Protein AF-B9XCU1-F1 (afdb_monomer_lite)

pLDDT: mean 82.71, std 20.73, range [35.28, 98.38]

Organism: Pedosphaera parvula (strain Ellin514) (NCBI:txid320771)

Radius of gyration: 16.77 Å; chains: 1; bounding box: 43×28×40 Å

Sequence (88 aa):
MVDTGAEFEYLVARVPAMNDTTPEIEQKVREMIMSRSGEERFIMGARMFSAAREMILASLPKDLSSDERKKLLFERVYGIPWSSLGIQ

Foldseek 3Di:
DPPPPVVVVVVVPPDPPPCPDDPVRVVVVVVVLVVDDPVVNVVVVVVVVVVVLVVQLVPDDPPDDPVRSVQSSVCVVPVDHPVVVVDD

Secondary structure (DSSP, 8-state):
---HHHHHHHHHHTS-----S-HHHHHHHHHHHHTS-HHHHHHHHHHHHHHHHHHHHHHS-TT--HHHHHHHHHHHHH-S-GGGG---

Structure (mmCIF, N/CA/C/O backbone):
data_AF-B9XCU1-F1
#
_entry.id   AF-B9XCU1-F1
#
loop_
_atom_site.group_PDB
_atom_site.id
_atom_site.type_symbol
_atom_site.label_atom_id
_atom_site.label_alt_id
_atom_site.label_comp_id
_atom_site.label_asym_id
_atom_site.label_entity_id
_atom_site.label_seq_id
_atom_site.pdbx_PDB_ins_code
_atom_site.Cartn_x
_atom_site.Cartn_y
_atom_site.Cartn_z
_atom_site.occupancy
_atom_site.B_iso_or_equiv
_atom_site.auth_seq_id
_atom_site.auth_comp_id
_atom_site.auth_asym_id
_atom_site.auth_atom_id
_atom_site.pdbx_PDB_model_num
ATOM 1 N N . MET A 1 1 ? 17.095 18.984 5.719 1.00 35.28 1 MET A N 1
ATOM 2 C CA . MET A 1 1 ? 15.932 18.298 6.316 1.00 35.28 1 MET A CA 1
ATOM 3 C C . MET A 1 1 ? 14.817 18.402 5.301 1.00 35.28 1 MET A C 1
ATOM 5 O O . MET A 1 1 ? 14.315 19.498 5.109 1.00 35.28 1 MET A O 1
ATOM 9 N N . VAL A 1 2 ? 14.560 17.330 4.551 1.00 40.31 2 VAL A N 1
ATOM 10 C CA . VAL A 1 2 ? 13.464 17.309 3.572 1.00 40.31 2 VAL A CA 1
ATOM 11 C C . VAL A 1 2 ? 12.172 17.221 4.374 1.00 40.31 2 VAL A C 1
ATOM 13 O O . VAL A 1 2 ? 12.047 16.338 5.221 1.00 40.31 2 VAL A O 1
ATOM 16 N N . ASP A 1 3 ? 11.281 18.186 4.174 1.00 40.28 3 ASP A N 1
ATOM 17 C CA . ASP A 1 3 ? 9.968 18.231 4.805 1.00 40.28 3 ASP A CA 1
ATOM 18 C C . ASP 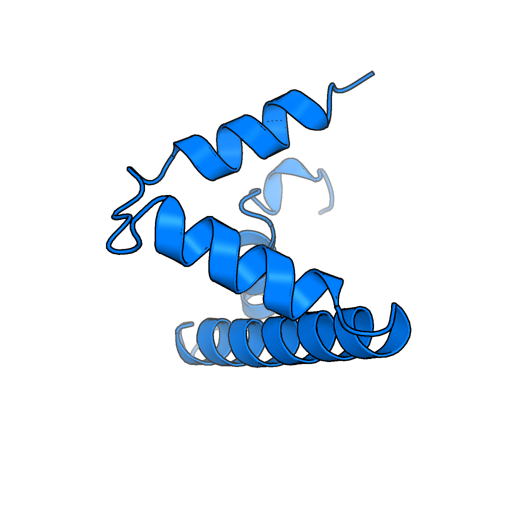A 1 3 ? 9.085 17.140 4.187 1.00 40.28 3 ASP A C 1
ATOM 20 O O . ASP A 1 3 ? 8.431 17.323 3.162 1.00 40.28 3 ASP A O 1
ATOM 24 N N . THR A 1 4 ? 9.133 15.956 4.793 1.00 47.66 4 THR A N 1
ATOM 25 C CA . THR A 1 4 ? 8.398 14.763 4.363 1.00 47.66 4 THR A CA 1
ATOM 26 C C . THR A 1 4 ? 6.877 14.944 4.439 1.00 47.66 4 THR A C 1
ATOM 28 O O . THR A 1 4 ? 6.154 14.134 3.863 1.00 47.66 4 THR A O 1
ATOM 31 N N . GLY A 1 5 ? 6.385 15.973 5.144 1.00 38.75 5 GLY A N 1
ATOM 32 C CA . GLY A 1 5 ? 4.961 16.296 5.234 1.00 38.75 5 GLY A CA 1
ATOM 33 C C . GLY A 1 5 ? 4.430 16.937 3.953 1.00 38.75 5 GLY A C 1
ATOM 34 O O . GLY A 1 5 ? 3.393 16.514 3.444 1.00 38.75 5 GLY A O 1
ATOM 35 N N . ALA A 1 6 ? 5.185 17.880 3.386 1.00 40.03 6 ALA A N 1
ATOM 36 C CA . ALA A 1 6 ? 4.800 18.602 2.174 1.00 40.03 6 ALA A CA 1
ATOM 37 C C . ALA A 1 6 ? 4.756 17.698 0.925 1.00 40.03 6 ALA A C 1
ATOM 39 O O . ALA A 1 6 ? 3.857 17.825 0.100 1.00 40.03 6 ALA A O 1
ATOM 40 N N . GLU A 1 7 ? 5.680 16.739 0.804 1.00 45.75 7 GLU A N 1
ATOM 41 C CA . GLU A 1 7 ? 5.711 15.765 -0.305 1.00 45.75 7 GLU A CA 1
ATOM 42 C C . GLU A 1 7 ? 4.527 14.781 -0.254 1.00 45.75 7 GLU A C 1
ATOM 44 O O . GLU A 1 7 ? 3.970 14.415 -1.289 1.00 45.75 7 GLU A O 1
ATOM 49 N N . PHE A 1 8 ? 4.095 14.381 0.950 1.00 41.75 8 PHE A N 1
ATOM 50 C CA . PHE A 1 8 ? 2.932 13.505 1.132 1.00 41.75 8 PHE A CA 1
ATOM 51 C C . PHE A 1 8 ? 1.625 14.225 0.775 1.00 41.75 8 PHE A C 1
ATOM 53 O O . PHE A 1 8 ? 0.753 13.652 0.122 1.00 41.75 8 PHE A O 1
ATOM 60 N N . GLU A 1 9 ? 1.515 15.499 1.156 1.00 36.69 9 GLU A N 1
ATOM 61 C CA . GLU A 1 9 ? 0.390 16.368 0.801 1.00 36.69 9 GLU A CA 1
ATOM 62 C C . GLU A 1 9 ? 0.355 16.652 -0.716 1.00 36.69 9 GLU A C 1
ATOM 64 O O . GLU A 1 9 ? -0.705 16.592 -1.345 1.00 36.69 9 GLU A O 1
ATOM 69 N N . TYR A 1 10 ? 1.524 16.840 -1.340 1.00 41.75 10 TYR A N 1
ATOM 70 C CA . TYR A 1 10 ? 1.685 17.041 -2.786 1.00 41.75 10 TYR A CA 1
ATOM 71 C C . TYR A 1 10 ? 1.266 15.816 -3.622 1.00 41.75 10 TYR A C 1
ATOM 73 O O . TYR A 1 10 ? 0.675 15.961 -4.696 1.00 41.75 10 TYR A O 1
ATOM 81 N N . LEU A 1 11 ? 1.520 14.603 -3.122 1.00 43.53 11 LEU A N 1
ATOM 82 C CA . LEU A 1 11 ? 1.153 13.342 -3.779 1.00 43.53 11 LEU A CA 1
ATOM 83 C C . LEU A 1 11 ? -0.363 13.096 -3.795 1.00 43.53 11 LEU A C 1
ATOM 85 O O . LEU A 1 11 ? -0.895 12.603 -4.792 1.00 43.53 11 LEU A O 1
ATOM 89 N N . VAL A 1 12 ? -1.066 13.488 -2.728 1.00 46.84 12 VAL A N 1
ATOM 90 C CA . VAL A 1 12 ? -2.534 13.397 -2.629 1.00 46.84 12 VAL A CA 1
ATOM 91 C C . VAL A 1 12 ? -3.221 14.437 -3.524 1.00 46.84 12 VAL A C 1
ATOM 93 O O . VAL A 1 12 ? -4.263 14.153 -4.111 1.00 46.84 12 VAL A O 1
ATOM 96 N N . ALA A 1 13 ? -2.620 15.616 -3.701 1.00 43.88 13 ALA A N 1
ATOM 97 C CA . ALA A 1 13 ? -3.217 16.738 -4.429 1.00 43.88 13 ALA A CA 1
ATOM 98 C C . ALA A 1 13 ? -3.257 16.589 -5.969 1.00 43.88 13 ALA A C 1
ATOM 100 O O . ALA A 1 13 ? -3.947 17.359 -6.639 1.00 43.88 13 ALA A O 1
ATOM 101 N N . ARG A 1 14 ? -2.521 15.637 -6.566 1.00 45.38 14 ARG A N 1
ATOM 102 C CA . ARG A 1 14 ? -2.323 15.567 -8.033 1.00 45.38 14 ARG A CA 1
ATOM 103 C C . ARG A 1 14 ? -3.388 14.782 -8.808 1.00 45.38 14 ARG A C 1
ATOM 105 O O . ARG A 1 14 ? -3.357 14.770 -10.038 1.00 45.38 14 ARG A O 1
ATOM 112 N N . VAL A 1 15 ? -4.342 14.165 -8.115 1.00 50.50 15 VAL A N 1
ATOM 113 C CA . VAL A 1 15 ? -5.580 13.641 -8.704 1.00 50.50 15 VAL A CA 1
ATOM 114 C C . VAL A 1 15 ? -6.703 14.494 -8.123 1.00 50.50 15 VAL A C 1
ATOM 116 O O . VAL A 1 15 ? -6.837 14.499 -6.901 1.00 50.50 15 VAL A O 1
ATOM 119 N N . PRO A 1 16 ? -7.497 15.237 -8.922 1.00 49.84 16 PRO A N 1
ATOM 120 C CA . PRO A 1 16 ? -8.697 15.858 -8.377 1.00 49.84 16 PRO A CA 1
ATOM 121 C C . PRO A 1 16 ? -9.510 14.734 -7.744 1.00 49.84 16 PRO A C 1
ATOM 123 O O . PRO A 1 16 ? -9.871 13.782 -8.437 1.00 49.84 16 PRO A O 1
ATOM 126 N N . ALA A 1 17 ? -9.687 14.789 -6.423 1.00 56.56 17 ALA A N 1
ATOM 127 C CA . ALA A 1 17 ? -10.374 13.749 -5.684 1.00 56.56 17 ALA A CA 1
ATOM 128 C C . ALA A 1 17 ? -11.773 13.611 -6.285 1.00 56.56 17 ALA A C 1
ATOM 130 O O . ALA A 1 17 ? -12.645 14.450 -6.059 1.00 56.56 17 ALA A O 1
ATOM 131 N N . MET A 1 18 ? -11.979 12.568 -7.086 1.00 52.50 18 MET A N 1
ATOM 132 C CA . MET A 1 18 ? -13.309 12.100 -7.431 1.00 52.50 18 MET A CA 1
ATOM 133 C C . MET A 1 18 ? -13.857 11.485 -6.149 1.00 52.50 18 MET A C 1
ATOM 135 O O . MET A 1 18 ? -13.745 10.285 -5.908 1.00 52.50 18 MET A O 1
ATOM 139 N N . ASN A 1 19 ? -14.296 12.355 -5.244 1.00 61.88 19 ASN A N 1
ATOM 140 C CA . ASN A 1 19 ? -14.750 11.959 -3.931 1.00 61.88 19 ASN A CA 1
ATOM 141 C C . ASN A 1 19 ? -16.246 11.670 -4.016 1.00 61.88 19 ASN A C 1
ATOM 143 O O . ASN A 1 19 ? -17.071 12.478 -3.599 1.00 61.88 19 ASN A O 1
ATOM 147 N N . ASP A 1 20 ? -16.591 10.500 -4.559 1.00 82.00 20 ASP A N 1
ATOM 148 C CA . ASP A 1 20 ? -17.965 9.969 -4.532 1.00 82.00 20 ASP A CA 1
ATOM 149 C C . ASP A 1 20 ? -18.436 9.647 -3.095 1.00 82.00 20 ASP A C 1
ATOM 151 O O . ASP A 1 20 ? -19.543 9.153 -2.881 1.00 82.00 20 ASP A O 1
ATOM 155 N N . THR A 1 21 ? -17.588 9.905 -2.093 1.00 82.44 21 THR A N 1
ATOM 156 C CA . THR A 1 21 ? -17.861 9.705 -0.672 1.00 82.44 21 THR A CA 1
ATOM 157 C C . THR A 1 21 ? -18.113 11.056 -0.011 1.00 82.44 21 THR A C 1
ATOM 159 O O . THR A 1 21 ? -17.263 11.942 -0.038 1.00 82.44 21 THR A O 1
ATOM 162 N N . THR A 1 22 ? -19.282 11.232 0.607 1.00 91.69 22 THR A N 1
ATOM 163 C CA . THR A 1 22 ? -19.565 12.461 1.360 1.00 91.69 22 THR A CA 1
ATOM 164 C C . THR A 1 22 ? -18.763 12.496 2.671 1.00 91.69 22 THR A C 1
ATOM 166 O O . THR A 1 22 ? -18.419 11.429 3.199 1.00 91.69 22 THR A O 1
ATOM 169 N N . PRO A 1 23 ? -18.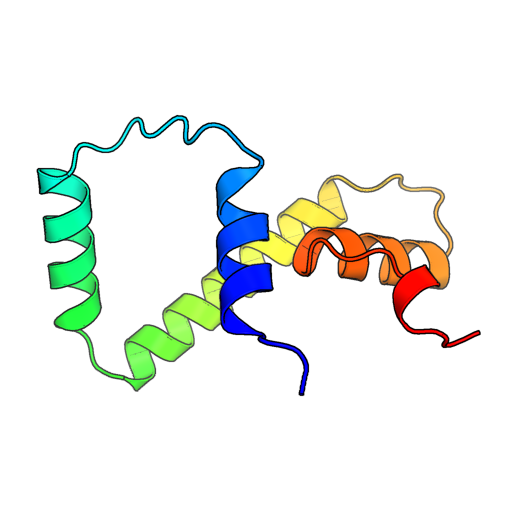496 13.684 3.250 1.00 89.69 23 PRO A N 1
ATOM 170 C CA . PRO A 1 23 ? -17.766 13.801 4.517 1.00 89.69 23 PRO A CA 1
ATOM 171 C C . PRO A 1 23 ? -18.381 12.984 5.663 1.00 89.69 23 PRO A C 1
ATOM 173 O O . PRO A 1 23 ? -17.667 12.431 6.498 1.00 89.69 23 PRO A O 1
ATOM 176 N N . GLU A 1 24 ? -19.709 12.851 5.691 1.00 93.88 24 GLU A N 1
ATOM 177 C CA . GLU A 1 24 ? -20.420 12.059 6.699 1.00 93.88 24 GLU A CA 1
ATOM 178 C C . GLU A 1 24 ? -20.100 10.563 6.575 1.00 93.88 24 GLU A C 1
ATOM 180 O O . GLU A 1 24 ? -19.939 9.868 7.583 1.00 93.88 24 GLU A O 1
ATOM 185 N N . ILE A 1 25 ? -19.989 10.051 5.345 1.00 93.56 25 ILE A N 1
ATOM 186 C CA . ILE A 1 25 ? -19.635 8.650 5.096 1.00 93.56 25 ILE A CA 1
ATOM 187 C C . ILE A 1 25 ? -18.156 8.406 5.396 1.00 93.56 25 ILE A C 1
ATOM 189 O O . ILE A 1 25 ? -17.833 7.392 6.017 1.00 93.56 25 ILE A O 1
ATOM 193 N N . GLU A 1 26 ? -17.271 9.335 5.033 1.00 91.12 26 GLU A N 1
ATOM 194 C CA . GLU A 1 26 ? -15.848 9.263 5.383 1.00 91.12 26 GLU A CA 1
ATOM 195 C C . GLU A 1 26 ? -15.657 9.182 6.906 1.00 91.12 26 GLU A C 1
ATOM 197 O O . GLU A 1 26 ? -14.967 8.287 7.406 1.00 91.12 26 GLU A O 1
ATOM 202 N N . GLN A 1 27 ? -16.346 10.049 7.653 1.00 93.31 27 GLN A N 1
ATOM 203 C CA . GLN A 1 27 ? -16.313 10.056 9.113 1.00 93.31 27 GLN A CA 1
ATOM 204 C C . GLN A 1 27 ? -16.825 8.733 9.699 1.00 93.31 27 GLN A C 1
ATOM 206 O O . GLN A 1 27 ? -16.177 8.151 10.572 1.00 93.31 27 GLN A O 1
ATOM 211 N N . LYS A 1 28 ? -17.931 8.194 9.171 1.00 96.25 28 LYS A N 1
ATOM 212 C CA . LYS A 1 28 ? -18.469 6.899 9.610 1.0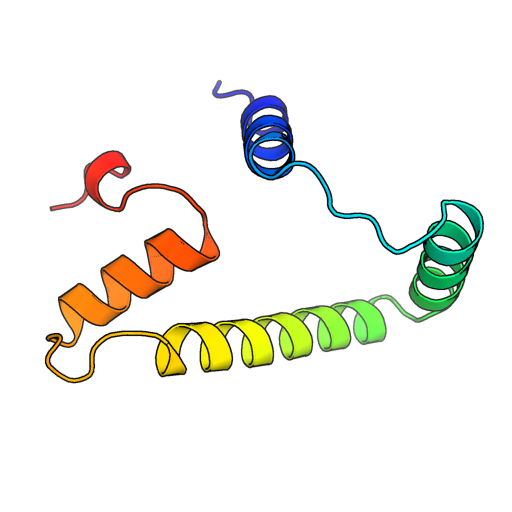0 96.25 28 LYS A CA 1
ATOM 213 C C . LYS A 1 28 ? -17.488 5.751 9.359 1.00 96.25 28 LYS A C 1
ATOM 215 O O . LYS A 1 28 ? -17.312 4.883 10.215 1.00 96.25 28 LYS A O 1
ATOM 220 N N . VAL A 1 29 ? -16.836 5.726 8.197 1.00 92.69 29 VAL A N 1
ATOM 221 C CA . VAL A 1 29 ? -15.812 4.719 7.874 1.00 92.69 29 VAL A CA 1
ATOM 222 C C . VAL A 1 29 ? -14.623 4.838 8.822 1.00 92.69 29 VAL A C 1
ATOM 224 O O . VAL A 1 29 ? -14.170 3.824 9.360 1.00 92.69 29 VAL A O 1
ATOM 227 N N . ARG A 1 30 ? -14.160 6.062 9.091 1.00 93.06 30 ARG A N 1
ATOM 228 C CA . ARG A 1 30 ? -13.088 6.323 10.056 1.00 93.06 30 ARG A CA 1
ATOM 229 C C . ARG A 1 30 ? -13.445 5.797 11.444 1.00 93.06 30 ARG A C 1
ATOM 231 O O . ARG A 1 30 ? -12.637 5.087 12.036 1.00 93.06 30 ARG A O 1
ATOM 238 N N . GLU A 1 31 ? -14.640 6.087 11.948 1.00 97.56 31 GLU A N 1
ATOM 239 C CA . GLU A 1 31 ? -15.110 5.603 13.253 1.00 97.56 31 GLU A CA 1
ATOM 240 C C . GLU A 1 31 ? -15.112 4.071 13.332 1.00 97.56 31 GLU A C 1
ATOM 242 O O . GLU A 1 31 ? -14.559 3.507 14.277 1.00 97.56 31 GLU A O 1
ATOM 247 N N . MET A 1 32 ? -15.635 3.389 12.305 1.00 95.81 32 MET A N 1
ATOM 248 C CA . MET A 1 32 ? -15.644 1.919 12.232 1.00 95.81 32 MET A CA 1
ATOM 249 C C . MET A 1 32 ? -14.240 1.299 12.164 1.00 95.81 32 MET A C 1
ATOM 251 O O . MET A 1 32 ? -14.032 0.176 12.624 1.00 95.81 32 MET A O 1
ATOM 255 N N . ILE A 1 33 ? -13.269 1.985 11.556 1.00 95.62 33 ILE A N 1
ATOM 256 C CA . ILE A 1 33 ? -11.872 1.531 11.534 1.00 95.62 33 ILE A CA 1
ATOM 257 C C . ILE A 1 33 ? -11.228 1.758 12.905 1.00 95.62 33 ILE A C 1
ATOM 259 O O . ILE A 1 33 ? -10.529 0.881 13.412 1.00 95.62 33 ILE A O 1
ATOM 263 N N . MET A 1 34 ? -11.463 2.918 13.520 1.00 96.19 34 MET A N 1
ATOM 264 C CA . MET A 1 34 ? -10.853 3.283 14.800 1.00 96.19 34 MET A CA 1
ATOM 265 C C . MET A 1 34 ? -11.429 2.508 15.987 1.00 96.19 34 MET A C 1
ATOM 267 O O . MET A 1 34 ? -10.727 2.350 16.982 1.00 96.19 34 MET A O 1
ATOM 271 N N . SER A 1 35 ? -12.644 1.963 15.874 1.00 97.94 35 SER A N 1
ATOM 272 C CA . SER A 1 35 ? -13.227 1.075 16.887 1.00 97.94 35 SER A CA 1
ATOM 273 C C . SER A 1 35 ? -12.573 -0.313 16.953 1.00 97.94 35 SER A C 1
ATOM 275 O O . SER A 1 35 ? -12.863 -1.076 17.871 1.00 97.94 35 SER A O 1
ATOM 277 N N . ARG A 1 36 ? -11.730 -0.671 15.975 1.00 96.50 36 ARG A N 1
ATOM 278 C CA . ARG A 1 36 ? -10.977 -1.938 15.935 1.00 96.50 36 ARG A CA 1
ATOM 279 C C . ARG A 1 36 ? -9.695 -1.862 16.756 1.00 96.50 36 ARG A C 1
ATOM 281 O O . ARG A 1 36 ? -9.199 -0.769 17.042 1.00 96.50 36 ARG A O 1
ATOM 288 N N . SER A 1 37 ? -9.110 -3.013 17.076 1.00 98.31 37 SER A N 1
ATOM 289 C CA . SER A 1 37 ? -7.801 -3.068 17.732 1.00 98.31 37 SER A CA 1
ATOM 290 C C . SER A 1 37 ? -6.678 -2.555 16.814 1.00 98.31 37 SER A C 1
ATOM 292 O O . SER A 1 37 ? -6.834 -2.451 15.593 1.00 98.31 37 SER A O 1
ATOM 294 N N . GLY A 1 38 ? -5.521 -2.217 17.390 1.00 96.88 38 GLY A N 1
ATOM 295 C CA . GLY A 1 38 ? -4.357 -1.806 16.599 1.00 96.88 38 GLY A CA 1
ATOM 296 C C . GLY A 1 38 ? -3.868 -2.913 15.661 1.00 96.88 38 GLY A C 1
ATOM 297 O O . GLY A 1 38 ? -3.554 -2.651 14.500 1.00 96.88 38 GLY A O 1
ATOM 298 N N . GLU A 1 39 ? -3.874 -4.151 16.146 1.00 98.38 39 GLU A N 1
ATOM 299 C CA . GLU A 1 39 ? -3.501 -5.360 15.414 1.00 98.38 39 GLU A CA 1
ATOM 300 C C . GLU A 1 39 ? -4.444 -5.612 14.234 1.00 98.38 39 GLU A C 1
ATOM 302 O O . GLU A 1 39 ? -3.992 -5.870 13.118 1.00 98.38 39 GLU A O 1
ATOM 307 N N . GLU A 1 40 ? -5.756 -5.476 14.447 1.00 98.00 40 GLU A N 1
ATOM 308 C CA . GLU A 1 40 ? -6.748 -5.613 13.380 1.00 98.00 40 GLU A CA 1
ATOM 309 C C . GLU A 1 40 ? -6.537 -4.564 12.285 1.00 98.00 40 GLU A C 1
ATOM 311 O O . GLU A 1 40 ? -6.527 -4.906 11.100 1.00 98.00 40 GLU A O 1
ATOM 316 N N . ARG A 1 41 ? -6.304 -3.300 12.665 1.00 97.31 41 ARG A N 1
ATOM 317 C CA . ARG A 1 41 ? -6.007 -2.229 11.701 1.00 97.31 41 ARG A CA 1
ATOM 318 C C . ARG A 1 41 ? -4.728 -2.510 10.913 1.00 97.31 41 ARG A C 1
ATOM 320 O O . ARG A 1 41 ? -4.705 -2.293 9.702 1.00 97.31 41 ARG A O 1
ATOM 327 N N . PHE A 1 42 ? -3.688 -3.026 11.567 1.00 97.00 42 PHE A N 1
ATOM 328 C CA . PHE A 1 42 ? -2.442 -3.407 10.902 1.00 97.00 42 PHE A CA 1
ATOM 329 C C . PHE A 1 42 ? -2.668 -4.513 9.863 1.00 97.00 42 PHE A C 1
ATOM 331 O O . PHE A 1 42 ? -2.253 -4.380 8.710 1.00 97.00 42 PHE A O 1
ATOM 338 N N . ILE A 1 43 ? -3.389 -5.576 10.236 1.00 98.06 43 ILE A N 1
ATOM 339 C CA . ILE A 1 43 ? -3.719 -6.682 9.326 1.00 98.06 43 ILE A CA 1
ATOM 340 C C . ILE A 1 43 ? -4.562 -6.187 8.146 1.00 98.06 43 ILE A C 1
ATOM 342 O O . ILE A 1 43 ? -4.319 -6.593 7.007 1.00 98.06 43 ILE A O 1
ATOM 346 N N . MET A 1 44 ? -5.534 -5.304 8.392 1.00 96.50 44 MET A N 1
ATOM 347 C CA . MET A 1 44 ? -6.329 -4.684 7.329 1.00 96.50 44 MET A CA 1
ATOM 348 C C . MET A 1 44 ? -5.438 -3.929 6.338 1.00 96.50 44 MET A C 1
ATOM 350 O O . MET A 1 44 ? -5.510 -4.203 5.141 1.00 96.50 44 MET A O 1
ATOM 354 N N . GLY A 1 45 ? -4.552 -3.055 6.826 1.00 92.75 45 GLY A N 1
ATOM 355 C CA . GLY A 1 45 ? -3.608 -2.320 5.980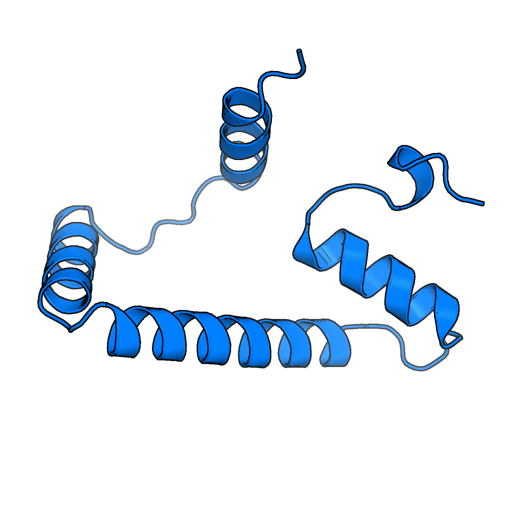 1.00 92.75 45 GLY A CA 1
ATOM 356 C C . GLY A 1 45 ? -2.696 -3.241 5.163 1.00 92.75 45 GLY A C 1
ATOM 357 O O . GLY A 1 45 ? -2.551 -3.057 3.955 1.00 92.75 45 GLY A O 1
ATOM 358 N N . ALA A 1 46 ? -2.150 -4.293 5.781 1.00 96.44 46 ALA A N 1
ATOM 359 C CA . ALA A 1 46 ? -1.300 -5.269 5.096 1.00 96.44 46 ALA A CA 1
ATOM 360 C C . ALA A 1 46 ? -2.044 -6.027 3.978 1.00 96.44 46 ALA A C 1
ATOM 362 O O . ALA A 1 46 ? -1.499 -6.249 2.890 1.00 96.44 46 ALA A O 1
ATOM 363 N N . ARG A 1 47 ? -3.310 -6.396 4.212 1.00 97.50 47 ARG A N 1
ATOM 364 C CA . ARG A 1 47 ? -4.163 -7.041 3.201 1.00 97.50 47 ARG A CA 1
ATOM 365 C C . ARG A 1 47 ? -4.509 -6.091 2.058 1.00 97.50 47 ARG A C 1
ATOM 367 O O . ARG A 1 47 ? -4.416 -6.492 0.902 1.00 97.50 47 ARG A O 1
ATOM 374 N N . MET A 1 48 ? -4.846 -4.838 2.368 1.00 92.62 48 MET A N 1
ATOM 375 C CA . MET A 1 48 ? -5.113 -3.807 1.358 1.00 92.62 48 MET A CA 1
ATOM 376 C C . MET A 1 48 ? -3.887 -3.561 0.474 1.00 92.62 48 MET A C 1
ATOM 378 O O . MET A 1 48 ? -4.013 -3.533 -0.748 1.00 92.62 48 MET A O 1
ATOM 382 N N . PHE A 1 49 ? -2.696 -3.465 1.071 1.00 94.88 49 PHE A N 1
ATOM 383 C CA . PHE A 1 49 ? -1.448 -3.333 0.321 1.00 94.88 49 PHE A CA 1
ATOM 384 C C . PHE A 1 49 ? -1.196 -4.536 -0.596 1.00 94.88 49 PHE A C 1
ATOM 386 O O . PHE A 1 49 ? -0.837 -4.363 -1.759 1.00 94.88 49 PHE A O 1
ATOM 393 N N . SER A 1 50 ? -1.421 -5.753 -0.094 1.00 97.12 50 SER A N 1
ATOM 394 C CA . SER A 1 50 ? -1.249 -6.981 -0.881 1.00 97.12 50 SER A CA 1
ATOM 395 C C . SER A 1 50 ? -2.167 -6.992 -2.108 1.00 97.12 50 SER A C 1
ATOM 397 O O . SER A 1 50 ? -1.692 -7.212 -3.221 1.00 97.12 50 SER A O 1
ATOM 399 N N . ALA A 1 51 ? -3.446 -6.649 -1.923 1.00 96.19 51 ALA A N 1
ATOM 400 C CA . ALA A 1 51 ? -4.412 -6.545 -3.014 1.00 96.19 51 ALA A CA 1
ATOM 401 C C . ALA A 1 51 ? -4.022 -5.458 -4.033 1.00 96.19 51 ALA A C 1
ATOM 403 O O . ALA A 1 51 ? -4.007 -5.714 -5.236 1.00 96.19 51 ALA A O 1
ATOM 404 N N . ALA A 1 52 ? -3.638 -4.264 -3.570 1.00 94.44 52 ALA A N 1
ATOM 405 C CA . ALA A 1 52 ? -3.194 -3.182 -4.450 1.00 94.44 52 ALA A CA 1
ATOM 406 C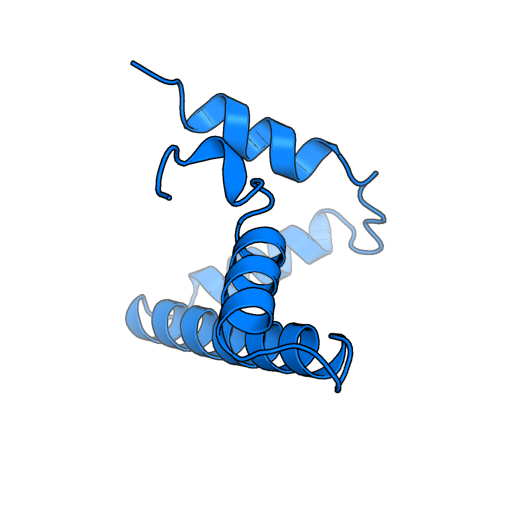 C . ALA A 1 52 ? -1.950 -3.579 -5.263 1.00 94.44 52 ALA A C 1
ATOM 408 O O . ALA A 1 52 ? -1.890 -3.342 -6.471 1.00 94.44 52 ALA A O 1
ATOM 409 N N . ARG A 1 53 ? -0.976 -4.245 -4.631 1.00 96.00 53 ARG A N 1
ATOM 410 C CA . ARG A 1 53 ? 0.225 -4.758 -5.300 1.00 96.00 53 ARG A CA 1
ATOM 411 C C . ARG A 1 53 ? -0.120 -5.761 -6.401 1.00 96.00 53 ARG A C 1
ATOM 413 O O . ARG A 1 53 ? 0.473 -5.694 -7.476 1.00 96.00 53 ARG A O 1
ATOM 420 N N . GLU A 1 54 ? -1.052 -6.677 -6.154 1.00 97.44 54 GLU A N 1
ATOM 421 C CA . GLU A 1 54 ? -1.513 -7.641 -7.162 1.00 97.44 54 GLU A CA 1
ATOM 422 C C . GLU A 1 54 ? -2.189 -6.949 -8.349 1.00 97.44 54 GLU A C 1
ATOM 424 O O . GLU A 1 54 ? -1.849 -7.242 -9.496 1.00 97.44 54 GLU A O 1
ATOM 429 N N . MET A 1 55 ? -3.067 -5.975 -8.088 1.00 97.50 55 MET A N 1
ATOM 430 C CA . MET A 1 55 ? -3.718 -5.183 -9.137 1.00 97.50 55 MET A CA 1
ATOM 431 C C . MET A 1 55 ? -2.698 -4.414 -9.986 1.00 97.50 55 MET A C 1
ATOM 433 O O . MET A 1 55 ? -2.771 -4.443 -11.216 1.00 97.50 55 MET A O 1
ATOM 437 N N . ILE A 1 56 ? -1.706 -3.776 -9.353 1.00 96.56 56 ILE A N 1
ATOM 438 C CA . ILE A 1 56 ? -0.628 -3.083 -10.070 1.00 96.56 56 ILE A CA 1
ATOM 439 C C . ILE A 1 56 ? 0.130 -4.074 -10.951 1.00 96.56 56 ILE A C 1
ATOM 441 O O . ILE A 1 56 ? 0.257 -3.833 -12.149 1.00 96.56 56 ILE A O 1
ATOM 445 N N . LEU A 1 57 ? 0.590 -5.198 -10.395 1.00 96.12 57 LEU A N 1
ATOM 446 C CA . LEU A 1 57 ? 1.347 -6.208 -11.140 1.00 96.12 57 LEU A CA 1
ATOM 447 C C . LEU A 1 57 ? 0.572 -6.774 -12.335 1.00 96.12 57 LEU A C 1
ATOM 449 O O . LEU A 1 57 ? 1.179 -7.007 -13.382 1.00 96.12 57 LEU A O 1
ATOM 453 N N . ALA A 1 58 ? -0.739 -6.972 -12.185 1.00 96.50 58 ALA A N 1
ATOM 454 C CA . ALA A 1 58 ? -1.623 -7.423 -13.255 1.00 96.50 58 ALA A CA 1
ATOM 455 C C . ALA A 1 58 ? -1.807 -6.369 -14.362 1.00 96.50 58 ALA A C 1
ATOM 457 O O . ALA A 1 58 ? -2.039 -6.733 -15.512 1.00 96.50 58 ALA A O 1
ATOM 458 N N . SER A 1 59 ? -1.671 -5.080 -14.033 1.00 96.00 59 SER A N 1
ATOM 459 C CA . SER A 1 59 ? -1.768 -3.972 -14.993 1.00 96.00 59 SER A CA 1
ATOM 460 C C . SER A 1 59 ? -0.488 -3.715 -15.803 1.00 96.00 59 SER A C 1
ATOM 462 O O . SER A 1 59 ? -0.531 -2.973 -16.784 1.00 96.00 59 SER A O 1
ATOM 464 N N . LEU A 1 60 ? 0.658 -4.282 -15.400 1.00 96.00 60 LEU A N 1
ATOM 465 C CA . LEU A 1 60 ? 1.941 -4.049 -16.073 1.00 96.00 60 LEU A CA 1
ATOM 466 C C . LEU A 1 60 ? 2.062 -4.850 -17.385 1.00 96.00 60 LEU A C 1
ATOM 468 O O . LEU A 1 60 ? 1.526 -5.960 -17.472 1.00 96.00 60 LEU A O 1
ATOM 472 N N . PRO A 1 61 ? 2.836 -4.356 -18.375 1.00 96.31 61 PRO A N 1
ATOM 473 C CA . PRO A 1 61 ? 3.184 -5.129 -19.566 1.00 96.31 61 PRO A CA 1
ATOM 474 C C . PRO A 1 61 ? 3.793 -6.500 -19.227 1.00 96.31 61 PRO A C 1
ATOM 476 O O . PRO A 1 61 ? 4.459 -6.690 -18.200 1.00 96.31 61 PRO A O 1
ATOM 479 N N . LYS A 1 62 ? 3.523 -7.499 -20.073 1.00 93.12 62 LYS A N 1
ATOM 480 C CA . LYS A 1 62 ? 3.909 -8.900 -19.815 1.00 93.12 62 LYS A CA 1
ATOM 481 C C . LYS A 1 62 ? 5.361 -9.201 -20.187 1.00 93.12 62 LYS A C 1
ATOM 483 O O . LYS A 1 62 ? 5.947 -10.105 -19.604 1.00 93.12 62 LYS A O 1
ATOM 488 N N . ASP A 1 63 ? 5.916 -8.438 -21.114 1.00 95.94 63 ASP A N 1
ATOM 489 C CA . ASP A 1 63 ? 7.231 -8.581 -21.745 1.00 95.94 63 ASP A CA 1
ATOM 490 C C . ASP A 1 63 ? 8.371 -7.866 -21.000 1.00 95.94 63 ASP A C 1
ATOM 492 O O . ASP A 1 63 ? 9.508 -7.865 -21.461 1.00 95.94 63 ASP A O 1
ATOM 496 N N . LEU A 1 64 ? 8.094 -7.313 -19.818 1.00 96.25 64 LEU A N 1
ATOM 497 C CA . LEU A 1 64 ? 9.111 -6.701 -18.963 1.00 96.25 64 LEU A CA 1
ATOM 498 C C . LEU A 1 64 ? 10.082 -7.738 -18.398 1.00 96.25 64 LEU A C 1
ATOM 500 O O . LEU A 1 64 ? 9.667 -8.787 -17.886 1.00 96.25 64 LEU A O 1
ATOM 504 N N . SER A 1 65 ? 11.363 -7.375 -18.347 1.00 96.69 65 SER A N 1
ATOM 505 C CA . SER A 1 65 ? 12.327 -8.071 -17.500 1.00 96.69 65 SER A CA 1
ATOM 506 C C . SER A 1 65 ? 11.931 -7.979 -16.019 1.00 96.69 65 SER A C 1
ATOM 508 O O . SER A 1 65 ? 11.145 -7.126 -15.592 1.00 96.69 65 SER A O 1
ATOM 510 N N . SER A 1 66 ? 12.504 -8.860 -15.193 1.00 94.88 66 SER A N 1
ATOM 511 C CA . SER A 1 66 ? 12.299 -8.828 -13.737 1.00 94.88 66 SER A CA 1
ATOM 512 C C . SER A 1 66 ? 12.645 -7.459 -13.137 1.00 94.88 66 SER A C 1
ATOM 514 O O . SER A 1 66 ? 11.941 -6.982 -12.245 1.00 94.88 66 SER A O 1
ATOM 516 N N . ASP A 1 67 ? 13.712 -6.823 -13.613 1.00 94.56 67 ASP A N 1
ATOM 517 C CA . ASP A 1 67 ? 14.204 -5.580 -13.022 1.00 94.56 67 ASP A CA 1
ATOM 518 C C . ASP A 1 67 ? 13.352 -4.382 -13.432 1.00 94.56 67 ASP A C 1
ATOM 520 O O . ASP A 1 67 ? 12.972 -3.587 -12.573 1.00 94.56 67 ASP A O 1
ATOM 524 N N . GLU A 1 68 ? 12.941 -4.301 -14.698 1.00 95.56 68 GLU A N 1
ATOM 525 C CA . GLU A 1 68 ? 11.973 -3.293 -15.149 1.00 95.56 68 GLU A CA 1
ATOM 526 C C . GLU A 1 68 ? 10.646 -3.428 -14.399 1.00 95.56 68 GLU A C 1
ATOM 528 O O . GLU A 1 68 ? 10.082 -2.435 -13.937 1.00 95.56 68 GLU A O 1
ATOM 533 N N . ARG A 1 69 ? 10.178 -4.665 -14.185 1.00 96.38 69 ARG A N 1
ATOM 534 C CA . ARG A 1 69 ? 8.961 -4.934 -13.412 1.00 96.38 69 ARG A CA 1
ATOM 535 C C . ARG A 1 69 ? 9.074 -4.438 -11.968 1.00 96.38 69 ARG A C 1
ATOM 537 O O . ARG A 1 69 ? 8.110 -3.872 -11.455 1.00 96.38 69 ARG A O 1
ATOM 544 N N . LYS A 1 70 ? 10.219 -4.632 -11.305 1.00 94.56 70 LYS A N 1
ATOM 545 C CA . LYS A 1 70 ? 10.450 -4.143 -9.931 1.00 94.56 70 LYS A CA 1
ATOM 546 C C . LYS A 1 70 ? 10.496 -2.618 -9.870 1.00 94.56 70 LYS A C 1
ATOM 548 O O . LYS A 1 70 ? 9.863 -2.048 -8.984 1.00 94.56 70 LYS A O 1
ATOM 553 N N . LYS A 1 71 ? 11.194 -1.974 -10.814 1.00 94.44 71 LYS A N 1
ATOM 554 C CA . LYS A 1 71 ? 11.282 -0.508 -10.905 1.00 94.44 71 LYS A CA 1
ATOM 555 C C . LYS A 1 71 ? 9.899 0.108 -11.118 1.00 94.44 71 LYS A C 1
ATOM 557 O O . LYS A 1 71 ? 9.490 0.960 -10.341 1.00 94.44 71 LYS A O 1
ATOM 562 N N . LEU A 1 72 ? 9.124 -0.411 -12.071 1.00 94.81 72 LEU A N 1
ATOM 563 C CA . LEU A 1 72 ? 7.764 0.071 -12.326 1.00 94.81 72 LEU A CA 1
ATOM 564 C C . LEU A 1 72 ? 6.812 -0.185 -11.153 1.00 94.81 72 LEU A C 1
ATOM 566 O O . LEU A 1 72 ? 5.992 0.675 -10.838 1.00 94.81 72 LEU A O 1
ATOM 570 N N . LEU A 1 73 ? 6.910 -1.339 -10.482 1.00 95.50 73 LEU A N 1
ATOM 571 C CA . LEU A 1 73 ? 6.124 -1.584 -9.271 1.00 95.50 73 LEU A CA 1
ATOM 572 C C . LEU A 1 73 ? 6.445 -0.542 -8.191 1.00 95.50 73 LEU A C 1
ATOM 574 O O . LEU A 1 73 ? 5.524 -0.002 -7.583 1.00 95.50 73 LEU A O 1
ATOM 578 N N . PHE A 1 74 ? 7.728 -0.256 -7.968 1.00 94.38 74 PHE A N 1
ATOM 579 C CA . PHE A 1 74 ? 8.170 0.756 -7.013 1.00 94.38 74 PHE A CA 1
ATOM 580 C C . PHE A 1 74 ? 7.592 2.134 -7.354 1.00 94.38 74 PHE A C 1
ATOM 582 O O . PHE A 1 74 ? 6.931 2.746 -6.516 1.00 94.38 74 PHE A O 1
ATOM 589 N N . GLU A 1 75 ? 7.758 2.579 -8.599 1.00 94.25 75 GLU A N 1
ATOM 590 C CA . GLU A 1 75 ? 7.260 3.878 -9.058 1.00 94.25 75 GLU A CA 1
ATOM 591 C C . GLU A 1 75 ? 5.738 4.000 -8.901 1.00 94.25 75 GLU A C 1
ATOM 593 O O . GLU A 1 75 ? 5.239 5.045 -8.492 1.00 94.25 75 GLU A O 1
ATOM 598 N N . ARG A 1 76 ? 4.981 2.925 -9.163 1.00 94.12 76 ARG A N 1
ATOM 599 C CA . ARG A 1 76 ? 3.518 2.912 -8.992 1.00 94.12 76 ARG A CA 1
ATOM 600 C C . ARG A 1 76 ? 3.073 2.926 -7.533 1.00 94.12 76 ARG A C 1
ATOM 602 O O . ARG A 1 76 ? 2.035 3.509 -7.242 1.00 94.12 76 ARG A O 1
ATOM 609 N N . VAL A 1 77 ? 3.809 2.267 -6.640 1.00 93.38 77 VAL A N 1
ATOM 610 C CA . VAL A 1 77 ? 3.463 2.192 -5.212 1.00 93.38 77 VAL A CA 1
ATOM 611 C C . VAL A 1 77 ? 3.799 3.494 -4.489 1.00 93.38 77 VAL A C 1
ATOM 613 O O . VAL A 1 77 ? 3.012 3.942 -3.662 1.00 93.38 77 VAL A O 1
ATOM 616 N N . TYR A 1 78 ? 4.951 4.094 -4.791 1.00 90.31 78 TYR A N 1
ATOM 617 C CA . TYR A 1 78 ? 5.460 5.253 -4.052 1.00 90.31 78 TYR A CA 1
ATOM 618 C C . TYR A 1 78 ? 5.292 6.582 -4.793 1.00 90.31 78 TYR A C 1
ATOM 620 O O . TYR A 1 78 ? 5.499 7.634 -4.199 1.00 90.31 78 TYR A O 1
ATOM 628 N N . GLY A 1 79 ? 4.933 6.556 -6.080 1.00 90.50 79 GLY A N 1
ATOM 629 C CA . GLY A 1 79 ? 4.715 7.757 -6.888 1.00 90.50 79 GLY A CA 1
ATOM 630 C C . GLY A 1 79 ? 5.978 8.570 -7.183 1.00 90.50 79 GLY A C 1
ATOM 631 O O . GLY A 1 79 ? 5.879 9.684 -7.690 1.00 90.50 79 GLY A O 1
ATOM 632 N N . ILE A 1 80 ? 7.156 8.015 -6.889 1.00 90.56 80 ILE A N 1
ATOM 633 C CA . ILE A 1 80 ? 8.460 8.635 -7.127 1.00 90.56 80 ILE A CA 1
ATOM 634 C C . ILE A 1 80 ? 9.214 7.880 -8.228 1.00 90.56 80 ILE A C 1
ATOM 636 O O . ILE A 1 80 ? 9.190 6.647 -8.226 1.00 90.56 80 ILE A O 1
ATOM 640 N N . PRO A 1 81 ? 9.887 8.576 -9.165 1.00 90.00 81 PRO A N 1
ATOM 641 C CA . PRO A 1 81 ? 10.676 7.923 -10.206 1.00 90.00 81 PRO A CA 1
ATOM 642 C C . PRO A 1 81 ? 11.831 7.109 -9.615 1.00 90.00 81 PRO A C 1
ATOM 644 O O . PRO A 1 81 ? 12.530 7.580 -8.721 1.00 90.00 81 PRO A O 1
ATOM 647 N N . TRP A 1 82 ? 12.123 5.931 -10.165 1.00 87.00 82 TRP A N 1
ATOM 648 C CA . TRP A 1 82 ? 13.276 5.130 -9.740 1.00 87.00 82 TRP A CA 1
ATOM 649 C C . TRP A 1 82 ? 14.590 5.914 -9.874 1.00 87.00 82 TRP A C 1
ATOM 651 O O . TRP A 1 82 ? 15.471 5.841 -9.017 1.00 87.00 82 TRP A O 1
ATOM 661 N N . SER A 1 83 ? 14.700 6.717 -10.935 1.00 87.44 83 SER A N 1
ATOM 662 C CA . SER A 1 83 ? 15.866 7.556 -11.216 1.00 87.44 83 SER A CA 1
ATOM 663 C C . SER A 1 83 ? 16.138 8.621 -10.149 1.00 87.44 83 SER A C 1
AT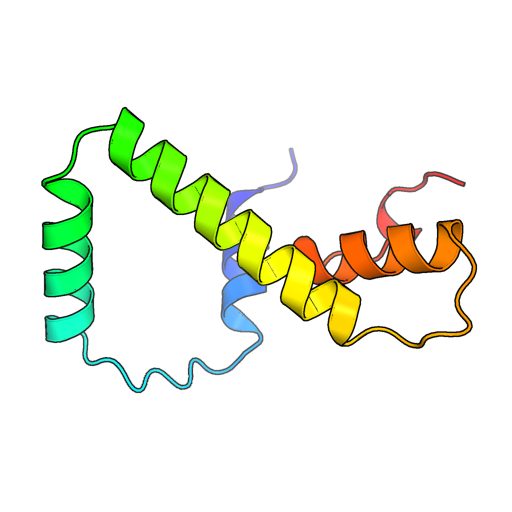OM 665 O O . SER A 1 83 ? 17.280 9.064 -10.033 1.00 87.44 83 SER A O 1
ATOM 667 N N . SER A 1 84 ? 15.145 9.014 -9.341 1.00 86.50 84 SER A N 1
ATOM 668 C CA . SER A 1 84 ? 15.336 10.030 -8.299 1.00 86.50 84 SER A CA 1
ATOM 669 C C . SER A 1 84 ? 16.076 9.503 -7.068 1.00 86.50 84 SER A C 1
ATOM 671 O O . SER A 1 84 ? 16.496 10.300 -6.234 1.00 86.50 84 SER A O 1
ATOM 673 N N . LEU A 1 85 ? 16.256 8.183 -6.939 1.00 81.38 85 LEU A N 1
ATOM 674 C CA . LEU A 1 85 ? 16.950 7.578 -5.798 1.00 81.38 85 LEU A CA 1
ATOM 675 C C . LEU A 1 85 ? 18.479 7.623 -5.915 1.00 81.38 85 LEU A C 1
ATOM 677 O O . LEU A 1 85 ? 19.164 7.326 -4.941 1.00 81.38 85 LEU A O 1
ATOM 681 N N . GLY A 1 86 ? 19.033 7.966 -7.084 1.00 76.56 86 GLY A N 1
ATOM 682 C CA . GLY A 1 86 ? 20.486 7.990 -7.300 1.00 76.56 86 GLY A CA 1
ATOM 683 C C . GLY A 1 86 ? 21.164 6.613 -7.218 1.00 76.56 86 GLY A C 1
ATOM 684 O O . GLY A 1 86 ? 22.385 6.541 -7.111 1.00 76.56 86 GLY A O 1
ATOM 685 N N . ILE A 1 87 ? 20.383 5.529 -7.263 1.00 69.94 87 ILE A N 1
ATOM 686 C CA . ILE A 1 87 ? 20.858 4.142 -7.231 1.00 69.94 87 ILE A CA 1
ATOM 687 C C . ILE A 1 87 ? 20.905 3.632 -8.679 1.00 69.94 87 ILE A C 1
ATOM 689 O O . ILE A 1 87 ? 19.868 3.611 -9.351 1.00 69.94 87 ILE A O 1
ATOM 693 N N . GLN A 1 88 ? 22.103 3.271 -9.159 1.00 60.06 88 GLN A N 1
ATOM 694 C CA . GLN A 1 88 ? 22.319 2.662 -10.483 1.00 60.06 88 GLN A CA 1
ATOM 695 C C . GLN A 1 88 ? 21.978 1.171 -10.468 1.00 60.06 88 GLN A C 1
ATOM 697 O O . GLN A 1 88 ? 22.484 0.472 -9.563 1.00 60.06 88 GLN A O 1
#